Protein AF-A0A401T1M1-F1 (afdb_monomer_lite)

Foldseek 3Di:
DPPDPVVVCVLLVADPVLVVLQVVLVVQLVVLVVCVVVVVDPDQLVVSCVSVVVSLVVSLVVLVVVLVVVCVVPPNPVSVVSSVSNVLLSVLVVVLSVVVSCVVNPVPPPPDPCVSCVSVVVSVVVSVVSVVVVD

Sequence (135 aa):
MLFSLRELVQWLGFATFEMLLHLIAFLVFSVLLAVKVDNFAKLDWWYVFIPLFTADGLSTYFTVIVSIRLFQDGEKRLAVMRLFWILTVLSLKFVFEMLLCQKLEGQSSQLWYGLIMSPIFILLQLLMIRACRVN

InterPro domains:
  IPR019396 Transmembrane Fragile-X-F-associated protein [PF10269] (13-123)
  IPR019396 Transmembrane Fragile-X-F-associated protein [PTHR13568] (17-135)

Organism: Chiloscyllium punctatum (NCBI:txid137246)

Radius of gyration: 17.1 Å; chains: 1; bounding box: 40×33×50 Å

pLDDT: mean 72.98, std 10.61, range [41.44, 88.12]

Secondary structure (DSSP, 8-state):
----HHHHHHHH---HHHHHHHHHHHHHHHHHHHHHHTTSS---HHHHHHHHHHHHHHHHHHHHHHHHHHHHTT-HHHHHHHHHHHHHHHHHHHHHHHHHHHHHTTTTTT--HHHHHHHHHHHHHHHHHHHHHH-

Structure (mmCIF, N/CA/C/O backbone):
data_AF-A0A401T1M1-F1
#
_entry.id   AF-A0A401T1M1-F1
#
loop_
_atom_site.group_PDB
_atom_site.id
_atom_site.type_symbol
_atom_site.label_atom_id
_atom_site.label_alt_id
_atom_site.label_comp_id
_atom_site.label_asym_id
_atom_site.label_entity_id
_atom_site.label_seq_id
_atom_site.pdbx_PDB_ins_code
_atom_site.Cartn_x
_atom_site.Cartn_y
_atom_site.Cartn_z
_atom_site.occupancy
_atom_site.B_iso_or_equiv
_atom_site.auth_seq_id
_atom_site.auth_comp_id
_atom_site.auth_asym_id
_atom_site.auth_atom_id
_atom_site.pdbx_PDB_model_num
ATOM 1 N N . MET A 1 1 ? 11.979 -17.602 15.070 1.00 41.44 1 MET A N 1
ATOM 2 C CA . MET A 1 1 ? 10.590 -17.392 15.526 1.00 41.44 1 MET A CA 1
ATOM 3 C 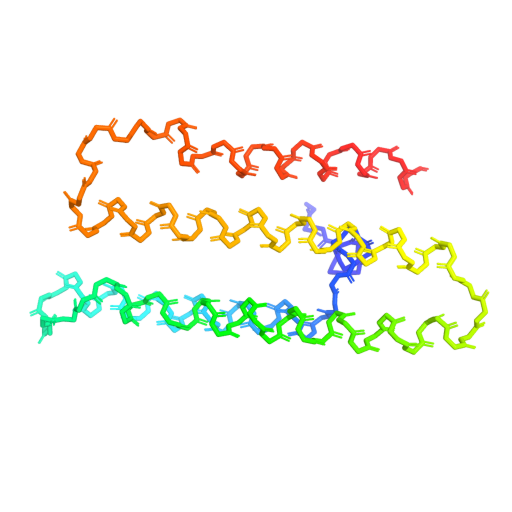C . MET A 1 1 ? 9.918 -16.490 14.510 1.00 41.44 1 MET A C 1
ATOM 5 O O . MET A 1 1 ? 10.247 -15.315 14.443 1.00 41.44 1 MET A O 1
ATOM 9 N N . LEU A 1 2 ? 9.094 -17.065 13.635 1.00 47.22 2 LEU A N 1
ATOM 10 C CA . LEU A 1 2 ? 8.237 -16.291 12.739 1.00 47.22 2 LEU A CA 1
ATOM 11 C C . LEU A 1 2 ? 7.079 -15.770 13.593 1.00 47.22 2 LEU A C 1
ATOM 13 O O . LEU A 1 2 ? 6.375 -16.582 14.189 1.00 47.22 2 LEU A O 1
ATOM 17 N N . PHE A 1 3 ? 6.949 -14.446 13.706 1.00 50.69 3 PHE A N 1
ATOM 18 C CA . PHE A 1 3 ? 5.834 -13.784 14.388 1.00 50.69 3 PHE A CA 1
ATOM 19 C C . PHE A 1 3 ? 4.512 -14.446 13.989 1.00 50.69 3 PHE A C 1
ATOM 21 O O . PHE A 1 3 ? 4.253 -14.650 12.799 1.00 50.69 3 PHE A O 1
ATOM 28 N N . SER A 1 4 ? 3.685 -14.807 14.972 1.00 65.19 4 SER A N 1
ATOM 29 C CA . SER A 1 4 ? 2.380 -15.390 14.674 1.00 65.19 4 SER A CA 1
ATOM 30 C C . SER A 1 4 ? 1.570 -14.361 13.891 1.00 65.19 4 SER A C 1
ATOM 32 O O . SER A 1 4 ? 1.487 -13.200 14.289 1.00 65.19 4 SER A O 1
ATOM 34 N N . LEU A 1 5 ? 0.945 -14.762 12.779 1.00 54.12 5 LEU A N 1
ATOM 35 C CA . LEU A 1 5 ? 0.083 -13.880 11.978 1.00 54.12 5 LEU A CA 1
ATOM 36 C C . LEU A 1 5 ? -0.968 -13.163 12.841 1.00 54.12 5 LEU A C 1
ATOM 38 O O . LEU A 1 5 ? -1.356 -12.045 12.521 1.00 54.12 5 LEU A O 1
ATOM 42 N N . ARG A 1 6 ? -1.383 -13.768 13.964 1.00 57.16 6 ARG A N 1
ATOM 43 C CA . ARG A 1 6 ? -2.267 -13.134 14.950 1.00 57.16 6 ARG A CA 1
ATOM 44 C C . ARG A 1 6 ? -1.623 -11.955 15.669 1.00 57.16 6 ARG A C 1
ATOM 46 O O . ARG A 1 6 ? -2.292 -10.946 15.839 1.00 57.16 6 ARG A O 1
ATOM 53 N N . GLU A 1 7 ? -0.357 -12.054 16.059 1.00 57.66 7 GLU A N 1
ATOM 54 C CA . GLU A 1 7 ? 0.368 -10.957 16.711 1.00 57.66 7 GLU A CA 1
ATOM 55 C C . GLU A 1 7 ? 0.569 -9.800 15.737 1.00 57.66 7 GLU A C 1
ATOM 57 O O . GLU A 1 7 ? 0.279 -8.660 16.085 1.00 57.66 7 GLU A O 1
ATOM 62 N N . LEU A 1 8 ? 0.941 -10.087 14.485 1.00 56.72 8 LEU A N 1
ATOM 63 C CA . LEU A 1 8 ? 1.076 -9.054 13.457 1.00 56.72 8 LEU A CA 1
ATOM 64 C C . LEU A 1 8 ? -0.274 -8.381 13.154 1.00 56.72 8 LEU A C 1
ATOM 66 O O . LEU A 1 8 ? -0.350 -7.160 13.106 1.00 56.72 8 LEU A O 1
ATOM 70 N N . VAL A 1 9 ? -1.359 -9.152 13.032 1.00 60.22 9 VAL A N 1
ATOM 71 C CA . VAL A 1 9 ? -2.733 -8.631 12.881 1.00 60.22 9 VAL A CA 1
ATOM 72 C C . 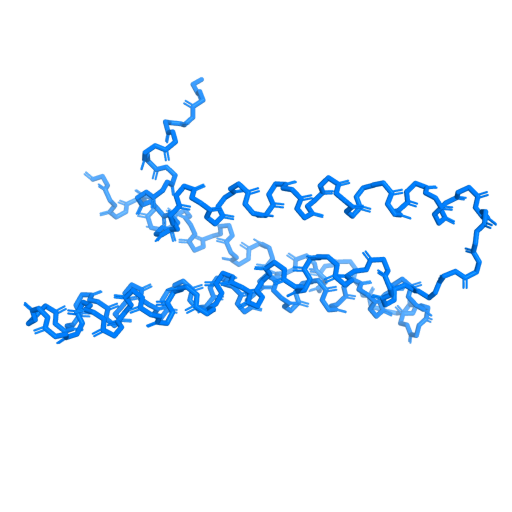VAL A 1 9 ? -3.148 -7.785 14.090 1.00 60.22 9 VAL A C 1
ATOM 74 O O . VAL A 1 9 ? -3.767 -6.731 13.941 1.00 60.22 9 VAL A O 1
ATOM 77 N N . GLN A 1 10 ? -2.763 -8.189 15.300 1.00 58.41 10 GLN A N 1
ATOM 78 C CA . GLN A 1 10 ? -3.065 -7.457 16.528 1.00 58.41 10 GLN A CA 1
ATOM 79 C C . GLN A 1 10 ? -2.247 -6.158 16.645 1.00 58.41 10 GLN A C 1
ATOM 81 O O . GLN A 1 10 ? -2.772 -5.145 17.115 1.00 58.41 10 GLN A O 1
ATOM 86 N N . TRP A 1 11 ? -1.004 -6.156 16.157 1.00 56.03 11 TRP A N 1
ATOM 87 C CA . TRP A 1 11 ? -0.072 -5.024 16.204 1.00 56.03 11 TRP A CA 1
ATOM 88 C C . TRP A 1 11 ? -0.273 -4.016 15.076 1.00 56.03 11 TRP A C 1
ATOM 90 O O . TRP A 1 11 ? -0.163 -2.811 15.301 1.00 56.03 11 TRP A O 1
ATOM 100 N N . LEU A 1 12 ? -0.580 -4.487 13.869 1.00 58.31 12 LEU A N 1
ATOM 101 C CA . LEU A 1 12 ? -0.872 -3.646 12.712 1.00 58.31 12 LEU A CA 1
ATOM 102 C C . LEU A 1 12 ? -2.331 -3.158 12.776 1.00 58.31 12 LEU A C 1
ATOM 104 O O . LEU A 1 12 ? -2.629 -2.037 12.380 1.00 58.31 12 LEU A O 1
ATOM 108 N N . GLY A 1 13 ? -3.229 -3.953 13.368 1.00 59.03 13 GLY A N 1
ATOM 109 C CA . GLY A 1 13 ? -4.668 -3.688 13.402 1.00 59.03 13 GLY A CA 1
ATOM 110 C C . GLY A 1 13 ? -5.388 -4.032 12.097 1.00 59.03 13 GLY A C 1
ATOM 111 O O . GLY A 1 13 ? -6.593 -3.816 12.023 1.00 59.03 13 GLY A O 1
ATOM 112 N N . PHE A 1 14 ? -4.662 -4.571 11.115 1.00 62.34 14 PHE A N 1
ATOM 113 C CA . PHE A 1 14 ? -5.169 -4.954 9.803 1.00 62.34 14 PHE A CA 1
ATOM 114 C C . PHE A 1 14 ? -5.820 -6.331 9.836 1.00 62.34 14 PHE A C 1
ATOM 116 O O . PHE A 1 14 ? -5.320 -7.257 10.479 1.00 62.34 14 PHE A O 1
ATOM 123 N N . ALA A 1 15 ? -6.908 -6.491 9.092 1.00 69.19 15 ALA A N 1
ATOM 124 C CA . ALA A 1 15 ? -7.506 -7.792 8.858 1.00 69.19 15 ALA A CA 1
ATOM 125 C C . ALA A 1 15 ? -6.565 -8.680 8.027 1.00 69.19 15 ALA A C 1
ATOM 127 O O . ALA A 1 15 ? -5.815 -8.215 7.168 1.00 69.19 15 ALA A O 1
ATOM 128 N N . THR A 1 16 ? -6.661 -9.999 8.216 1.00 73.06 16 THR A N 1
ATOM 129 C CA . THR A 1 16 ? -5.935 -10.990 7.398 1.00 73.06 16 THR A CA 1
ATOM 130 C C . THR A 1 16 ? -6.200 -10.803 5.898 1.00 73.06 16 THR A C 1
ATOM 132 O O . THR A 1 16 ? -5.326 -11.058 5.074 1.00 73.06 16 THR A O 1
ATOM 135 N N . PHE A 1 17 ? -7.388 -10.304 5.552 1.00 74.19 17 PHE A N 1
ATOM 136 C CA . PHE A 1 17 ? -7.763 -9.955 4.187 1.00 74.19 17 PHE A CA 1
ATOM 137 C C . PHE A 1 17 ? -6.920 -8.811 3.605 1.00 74.19 17 PHE A C 1
ATOM 139 O O . PHE A 1 17 ? -6.449 -8.926 2.480 1.00 74.19 17 PHE A O 1
ATOM 146 N N . GLU A 1 18 ? -6.669 -7.743 4.365 1.00 77.44 18 GLU A N 1
ATOM 147 C CA . GLU A 1 18 ? -5.870 -6.600 3.898 1.00 77.44 18 GLU A CA 1
ATOM 148 C C . GLU A 1 18 ? -4.414 -7.015 3.643 1.00 77.44 18 GLU A C 1
ATOM 150 O O . GLU A 1 18 ? -3.817 -6.631 2.640 1.00 77.44 18 GLU A O 1
ATOM 155 N N . MET A 1 19 ? -3.865 -7.895 4.489 1.00 79.06 19 MET A N 1
ATOM 156 C CA . MET A 1 19 ? -2.534 -8.483 4.284 1.00 79.06 19 MET A CA 1
ATOM 157 C C . MET A 1 19 ? -2.453 -9.296 2.986 1.00 79.06 19 MET A C 1
ATOM 159 O O . MET A 1 19 ? -1.488 -9.167 2.233 1.00 79.06 19 MET A O 1
ATOM 163 N N . LEU A 1 20 ? -3.470 -10.118 2.706 1.00 82.75 20 LEU A N 1
ATOM 164 C CA . LEU A 1 20 ? -3.557 -10.881 1.459 1.00 82.75 20 LEU A CA 1
ATOM 165 C C . LEU A 1 20 ? -3.666 -9.947 0.246 1.00 82.75 20 LEU A C 1
ATOM 167 O O . LEU A 1 20 ? -3.031 -10.180 -0.779 1.00 82.75 20 LEU A O 1
ATOM 171 N N . LEU A 1 21 ? -4.431 -8.867 0.379 1.00 84.81 21 LEU A N 1
ATOM 172 C CA . LEU A 1 21 ? -4.631 -7.886 -0.677 1.00 84.81 21 LEU A CA 1
ATOM 173 C C . LEU A 1 21 ? -3.332 -7.151 -1.027 1.00 84.81 21 LEU A C 1
ATOM 175 O O . LEU A 1 21 ? -2.983 -7.042 -2.203 1.00 84.81 21 LEU A O 1
ATOM 179 N N . HIS A 1 22 ? -2.567 -6.735 -0.015 1.00 84.31 22 HIS A N 1
ATOM 180 C CA . HIS A 1 22 ? -1.238 -6.157 -0.208 1.00 84.31 22 HIS A CA 1
ATOM 181 C C . HIS A 1 22 ? -0.239 -7.162 -0.791 1.00 84.31 22 HIS A C 1
ATOM 183 O O . HIS A 1 22 ? 0.568 -6.781 -1.637 1.00 84.31 22 HIS A O 1
ATOM 189 N N . LEU A 1 23 ? -0.307 -8.440 -0.401 1.00 85.19 23 LEU A N 1
ATOM 190 C CA . LEU A 1 23 ? 0.543 -9.486 -0.974 1.00 85.19 23 LEU A CA 1
ATOM 191 C C . LEU A 1 23 ? 0.267 -9.681 -2.472 1.00 85.19 23 LEU A C 1
ATOM 193 O O . LEU A 1 23 ? 1.203 -9.722 -3.269 1.00 85.19 23 LEU A O 1
ATOM 197 N N . ILE A 1 24 ? -1.010 -9.760 -2.861 1.00 86.50 24 ILE A N 1
ATOM 198 C CA . ILE A 1 24 ? -1.415 -9.873 -4.269 1.00 86.50 24 ILE A CA 1
ATOM 199 C C . ILE A 1 24 ? -0.962 -8.634 -5.045 1.00 86.50 24 ILE A C 1
ATOM 201 O O . ILE A 1 24 ? -0.378 -8.764 -6.119 1.00 86.50 24 ILE A O 1
ATOM 205 N N . ALA A 1 25 ? -1.172 -7.439 -4.493 1.00 87.38 25 ALA A N 1
ATOM 206 C CA . ALA A 1 25 ? -0.747 -6.195 -5.125 1.00 87.38 25 ALA A CA 1
ATOM 207 C C . ALA A 1 25 ? 0.772 -6.121 -5.315 1.00 87.38 25 ALA A C 1
ATOM 209 O O . ALA A 1 25 ? 1.232 -5.697 -6.372 1.00 87.38 25 ALA A O 1
ATOM 210 N N . PHE A 1 26 ? 1.549 -6.589 -4.333 1.00 85.69 26 PHE A N 1
ATOM 211 C CA . PHE A 1 26 ? 3.005 -6.663 -4.430 1.00 85.69 26 PHE A CA 1
ATOM 212 C C . PHE A 1 26 ? 3.463 -7.671 -5.491 1.00 85.69 26 PHE A C 1
ATOM 214 O O . PHE A 1 26 ? 4.404 -7.398 -6.234 1.00 85.69 26 PHE A O 1
ATOM 221 N N . LEU A 1 27 ? 2.776 -8.811 -5.616 1.00 86.56 27 LEU A N 1
ATOM 222 C CA . LEU A 1 27 ? 3.055 -9.802 -6.658 1.00 86.56 27 LEU A CA 1
ATOM 223 C C . LEU A 1 27 ? 2.792 -9.210 -8.049 1.00 86.56 27 LEU A C 1
ATOM 225 O O . LEU A 1 27 ? 3.665 -9.264 -8.915 1.00 86.56 27 LEU A O 1
ATOM 229 N N . VAL A 1 28 ? 1.631 -8.578 -8.246 1.00 88.12 28 VAL A N 1
ATOM 230 C CA . VAL A 1 28 ? 1.284 -7.907 -9.508 1.00 88.12 28 VAL A CA 1
ATOM 231 C C . VAL A 1 28 ? 2.287 -6.792 -9.820 1.00 88.12 28 VAL A C 1
ATOM 233 O O . VAL A 1 28 ? 2.798 -6.733 -10.936 1.00 88.12 28 VAL A O 1
ATOM 236 N N . PHE A 1 29 ? 2.643 -5.965 -8.833 1.00 86.94 29 PHE A N 1
ATOM 237 C CA . PHE A 1 29 ? 3.679 -4.941 -8.973 1.00 86.94 29 PHE A CA 1
ATOM 238 C C . PHE A 1 29 ? 5.025 -5.535 -9.401 1.00 86.94 29 PHE A C 1
ATOM 240 O O . PHE A 1 29 ? 5.640 -5.028 -10.332 1.00 86.94 29 PHE A O 1
ATOM 247 N N . SER A 1 30 ? 5.466 -6.632 -8.777 1.00 85.69 30 SER A N 1
ATOM 248 C CA . SER A 1 30 ? 6.723 -7.302 -9.127 1.00 85.69 30 SER A CA 1
ATOM 249 C C . SER A 1 30 ? 6.728 -7.802 -10.573 1.00 85.69 30 SER A C 1
ATOM 251 O O . SER A 1 30 ? 7.756 -7.710 -11.243 1.00 85.69 30 SER A O 1
ATOM 253 N N . VAL A 1 31 ? 5.597 -8.316 -11.066 1.00 87.12 31 VAL A N 1
ATOM 254 C CA . VAL A 1 31 ? 5.455 -8.749 -12.464 1.00 87.12 31 VAL A CA 1
ATOM 255 C C . VAL A 1 31 ? 5.504 -7.547 -13.410 1.00 87.12 31 VAL A C 1
ATOM 257 O O . VAL A 1 31 ? 6.261 -7.570 -14.378 1.00 87.12 31 VAL A O 1
ATOM 260 N N . LEU A 1 32 ? 4.760 -6.471 -13.123 1.00 83.50 32 LEU A N 1
ATOM 261 C CA . LEU A 1 32 ? 4.782 -5.249 -13.941 1.00 83.50 32 LEU A CA 1
ATOM 262 C C . LEU A 1 32 ? 6.170 -4.591 -13.948 1.00 83.50 32 LEU A C 1
ATOM 264 O O . LEU A 1 32 ? 6.609 -4.092 -14.985 1.00 83.50 32 LEU A O 1
ATOM 268 N N . LEU A 1 33 ? 6.872 -4.618 -12.814 1.00 82.31 33 LEU A N 1
ATOM 269 C CA . LEU A 1 33 ? 8.233 -4.111 -12.688 1.00 82.31 33 LEU A CA 1
ATOM 270 C C . LEU A 1 33 ? 9.202 -4.915 -13.562 1.00 82.31 33 LEU A C 1
ATOM 272 O O . LEU A 1 33 ? 9.986 -4.313 -14.290 1.00 82.31 33 LEU A O 1
ATOM 276 N N . ALA A 1 34 ? 9.120 -6.249 -13.545 1.00 83.88 34 ALA A N 1
ATOM 277 C CA . ALA A 1 34 ? 9.944 -7.102 -14.403 1.00 83.88 34 ALA A CA 1
ATOM 278 C C . ALA A 1 34 ? 9.706 -6.804 -15.895 1.00 83.88 34 ALA A C 1
ATOM 280 O O . ALA A 1 34 ? 10.655 -6.560 -16.636 1.00 83.88 34 ALA A O 1
ATOM 281 N N . VAL A 1 35 ? 8.438 -6.686 -16.309 1.00 82.69 35 VAL A N 1
ATOM 282 C CA . VAL A 1 35 ? 8.067 -6.327 -17.693 1.00 82.69 35 VAL A CA 1
ATOM 283 C C . VAL A 1 35 ? 8.617 -4.952 -18.096 1.00 82.69 35 VAL A C 1
ATOM 285 O O . VAL A 1 35 ? 9.046 -4.760 -19.236 1.00 82.69 35 VAL A O 1
ATOM 288 N N . LYS A 1 36 ? 8.621 -3.985 -17.169 1.00 78.50 36 LYS A N 1
ATOM 289 C CA . LYS A 1 36 ? 9.186 -2.650 -17.399 1.00 78.50 36 LYS A CA 1
ATOM 290 C C . LYS A 1 36 ? 10.712 -2.685 -17.537 1.00 78.50 36 LYS A C 1
ATOM 292 O O . LYS A 1 36 ? 11.243 -1.976 -18.391 1.00 78.50 36 LYS A O 1
ATOM 297 N N . VAL A 1 37 ? 11.404 -3.485 -16.722 1.00 78.44 37 VAL A N 1
ATOM 298 C CA . VAL A 1 37 ? 12.874 -3.627 -16.744 1.00 78.44 37 VAL A CA 1
ATOM 299 C C . VAL A 1 37 ? 13.354 -4.273 -18.041 1.00 78.44 37 VAL A C 1
ATOM 301 O O . VAL A 1 37 ? 14.321 -3.790 -18.629 1.00 78.44 37 VAL A O 1
ATOM 304 N N . ASP A 1 38 ? 12.632 -5.271 -18.549 1.00 80.44 38 ASP A N 1
ATOM 305 C CA . ASP A 1 38 ? 12.940 -5.907 -19.835 1.00 80.44 38 ASP A CA 1
ATOM 306 C C . ASP A 1 38 ? 12.585 -5.025 -21.055 1.00 80.44 38 ASP A C 1
ATOM 308 O O . ASP A 1 38 ? 12.709 -5.460 -22.199 1.00 80.44 38 ASP A O 1
ATOM 312 N N . ASN A 1 39 ? 12.158 -3.768 -20.844 1.00 69.19 39 ASN A N 1
ATOM 313 C CA . ASN A 1 39 ? 11.797 -2.791 -21.884 1.00 69.19 39 ASN A CA 1
ATOM 314 C C . ASN A 1 39 ? 10.733 -3.275 -22.891 1.00 69.19 39 ASN A C 1
ATOM 316 O O . ASN A 1 39 ? 10.553 -2.656 -23.942 1.00 69.19 39 ASN A O 1
ATOM 320 N N . PHE A 1 40 ? 9.970 -4.325 -22.563 1.00 62.12 40 PHE A N 1
ATOM 321 C CA . PHE A 1 40 ? 8.919 -4.856 -23.438 1.00 62.12 40 PHE A CA 1
ATOM 322 C C . PHE A 1 40 ? 7.804 -3.837 -23.710 1.00 62.12 40 PHE A C 1
ATOM 324 O O . PHE A 1 40 ? 7.164 -3.893 -24.758 1.00 62.12 40 PHE A O 1
ATOM 331 N N . ALA A 1 41 ? 7.578 -2.886 -22.796 1.00 62.06 41 ALA A N 1
ATOM 332 C CA . ALA A 1 41 ? 6.587 -1.831 -22.965 1.00 62.06 41 ALA A CA 1
ATOM 333 C C . ALA A 1 41 ? 7.081 -0.475 -22.427 1.00 62.06 41 ALA A C 1
ATOM 335 O O . 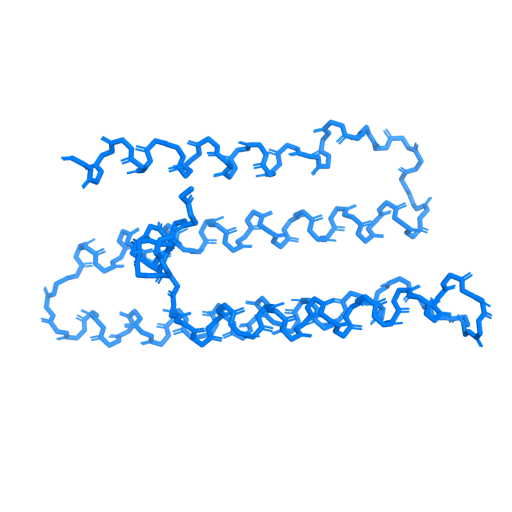ALA A 1 41 ? 7.606 -0.370 -21.314 1.00 62.06 41 ALA A O 1
ATOM 336 N N . LYS A 1 42 ? 6.839 0.603 -23.190 1.00 65.75 42 LYS A N 1
ATOM 337 C CA . LYS A 1 42 ? 6.965 2.000 -22.728 1.00 65.75 42 LYS A CA 1
ATOM 338 C C . LYS A 1 42 ? 5.818 2.346 -21.766 1.00 65.75 42 LYS A C 1
ATOM 340 O O . LYS A 1 42 ? 5.002 3.210 -22.050 1.00 65.75 42 LYS A O 1
ATOM 345 N N . LEU A 1 43 ? 5.721 1.627 -20.652 1.00 66.81 43 LEU A N 1
ATOM 346 C CA . LEU A 1 43 ? 4.765 1.934 -19.590 1.00 66.81 43 LEU A CA 1
ATOM 347 C C . LEU A 1 43 ? 5.313 3.074 -18.740 1.00 66.81 43 LEU A C 1
ATOM 349 O O . LEU A 1 43 ? 6.471 3.007 -18.320 1.00 66.81 43 LEU A O 1
ATOM 353 N N . ASP A 1 44 ? 4.512 4.099 -18.470 1.00 79.06 44 ASP A N 1
ATOM 354 C CA . ASP A 1 44 ? 4.885 5.095 -17.467 1.00 79.06 44 ASP A CA 1
ATOM 355 C C . ASP A 1 44 ? 4.977 4.439 -16.090 1.00 79.06 44 ASP A C 1
ATOM 357 O O . ASP A 1 44 ? 4.242 3.496 -15.778 1.00 79.06 44 ASP A O 1
ATOM 361 N N . TRP A 1 45 ? 5.878 4.949 -15.249 1.00 74.00 45 TRP A N 1
ATOM 362 C CA . TRP A 1 45 ? 6.055 4.449 -13.885 1.00 74.00 45 TRP A CA 1
ATOM 363 C C . TRP A 1 45 ? 4.746 4.502 -13.095 1.00 74.00 45 TRP A C 1
ATOM 365 O O . TRP A 1 45 ? 4.456 3.575 -12.348 1.00 74.00 45 TRP A O 1
ATOM 375 N N . TRP A 1 46 ? 3.888 5.485 -13.370 1.00 76.62 46 TRP A N 1
ATOM 376 C CA . TRP A 1 46 ? 2.530 5.559 -12.837 1.00 76.62 46 TRP A CA 1
ATOM 377 C C . TRP A 1 46 ? 1.728 4.268 -13.009 1.00 76.62 46 TRP A C 1
ATOM 379 O O . TRP A 1 46 ? 1.141 3.802 -12.037 1.00 76.62 46 TRP A O 1
ATOM 389 N N . TYR A 1 47 ? 1.756 3.636 -14.189 1.00 78.69 47 TYR A N 1
ATOM 390 C CA . TYR A 1 47 ? 1.000 2.402 -14.437 1.00 78.69 47 TYR A CA 1
ATOM 391 C C . TYR A 1 47 ? 1.537 1.206 -13.656 1.00 78.69 47 TYR A C 1
ATOM 393 O O . TYR A 1 47 ? 0.761 0.349 -13.237 1.00 78.69 47 TYR A O 1
ATOM 401 N N . VAL A 1 48 ? 2.852 1.160 -13.427 1.00 82.00 48 VAL A N 1
ATOM 402 C CA . VAL A 1 48 ? 3.489 0.096 -12.640 1.00 82.00 48 VAL A CA 1
ATOM 403 C C . VAL A 1 48 ? 3.016 0.151 -11.187 1.00 82.00 48 VAL A C 1
ATOM 405 O O . VAL A 1 48 ? 2.799 -0.896 -10.587 1.00 82.00 48 VAL A O 1
ATOM 408 N N . PHE A 1 49 ? 2.781 1.349 -10.642 1.00 82.81 49 PHE A N 1
ATOM 409 C CA . PHE A 1 49 ? 2.364 1.545 -9.250 1.00 82.81 49 PHE A CA 1
ATOM 410 C C . PHE A 1 49 ? 0.839 1.531 -9.015 1.00 82.81 49 PHE A C 1
ATOM 412 O O . PHE A 1 49 ? 0.414 1.424 -7.863 1.00 82.81 49 PHE A O 1
ATOM 419 N N . ILE A 1 50 ? -0.005 1.541 -10.059 1.00 85.19 50 ILE A N 1
ATOM 420 C CA . ILE A 1 50 ? -1.479 1.434 -9.927 1.00 85.19 50 ILE A CA 1
ATOM 421 C C . ILE A 1 50 ? -1.937 0.274 -9.020 1.00 85.19 50 ILE A C 1
ATOM 423 O O . ILE A 1 50 ? -2.823 0.502 -8.190 1.00 85.19 50 ILE A O 1
ATOM 427 N N . PRO A 1 51 ? -1.387 -0.956 -9.121 1.00 85.62 51 PRO A N 1
ATOM 428 C CA . PRO A 1 51 ? -1.821 -2.072 -8.281 1.00 85.62 51 PRO A CA 1
ATOM 429 C C . PRO A 1 51 ? -1.607 -1.806 -6.785 1.00 85.62 51 PRO A C 1
ATOM 431 O O . PRO A 1 51 ? -2.466 -2.146 -5.971 1.00 85.62 51 PRO A O 1
ATOM 434 N N . LEU A 1 52 ? -0.496 -1.153 -6.425 1.00 83.50 52 LEU A N 1
ATOM 435 C CA . LEU A 1 52 ? -0.175 -0.782 -5.044 1.00 83.50 52 LEU A CA 1
ATOM 436 C C . LEU A 1 52 ? -1.125 0.302 -4.523 1.00 83.50 52 LEU A C 1
ATOM 438 O O . LEU A 1 52 ? -1.687 0.141 -3.440 1.00 83.50 52 LEU A O 1
ATOM 442 N N . PHE A 1 53 ? -1.388 1.339 -5.326 1.00 84.06 53 PHE A N 1
ATOM 443 C CA . PHE A 1 53 ? -2.336 2.400 -4.966 1.00 84.06 53 PHE A CA 1
ATOM 444 C C . PHE A 1 53 ? -3.769 1.889 -4.820 1.00 84.06 53 PHE A C 1
ATOM 446 O O . PHE A 1 53 ? -4.486 2.277 -3.899 1.00 84.06 53 PHE A O 1
ATOM 453 N N . THR A 1 54 ? -4.184 0.982 -5.705 1.00 86.94 54 THR A N 1
ATOM 454 C CA . THR A 1 54 ? -5.513 0.360 -5.637 1.00 86.94 54 THR A CA 1
ATOM 455 C C . THR A 1 54 ? -5.656 -0.455 -4.353 1.00 86.94 54 THR A C 1
ATOM 457 O O . THR A 1 54 ? -6.694 -0.396 -3.695 1.00 86.94 54 THR A O 1
ATOM 460 N N . ALA A 1 55 ? -4.601 -1.174 -3.960 1.00 86.06 55 ALA A N 1
ATOM 461 C CA . ALA A 1 55 ? -4.586 -1.922 -2.713 1.00 86.06 55 ALA A CA 1
ATOM 462 C C . ALA A 1 55 ? -4.653 -1.024 -1.477 1.00 86.06 55 ALA A C 1
ATOM 464 O O . ALA A 1 55 ? -5.413 -1.309 -0.556 1.00 86.06 55 ALA A O 1
ATOM 465 N N . ASP A 1 56 ? -3.900 0.074 -1.470 1.00 84.25 56 ASP A N 1
ATOM 466 C CA . ASP A 1 56 ? -3.914 1.050 -0.380 1.00 84.25 56 ASP A CA 1
ATOM 467 C C . ASP A 1 56 ? -5.288 1.727 -0.217 1.00 84.25 56 ASP A C 1
ATOM 469 O O . ASP A 1 56 ? -5.831 1.809 0.891 1.00 84.25 56 ASP A O 1
ATOM 473 N N . GLY A 1 57 ? -5.914 2.109 -1.336 1.00 84.06 57 GLY A N 1
ATOM 474 C CA . GLY A 1 57 ? -7.265 2.670 -1.349 1.00 84.06 57 GLY A CA 1
ATOM 475 C C . GLY A 1 57 ? -8.323 1.684 -0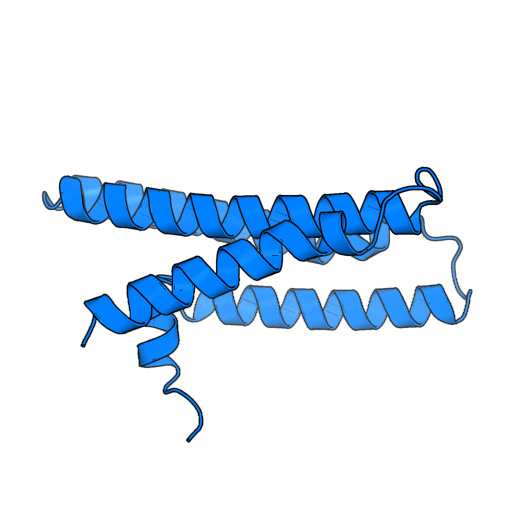.849 1.00 84.06 57 GLY A C 1
ATOM 476 O O . GLY A 1 57 ? -9.197 2.056 -0.062 1.00 84.06 57 GLY A O 1
ATOM 477 N N . LEU A 1 58 ? -8.228 0.412 -1.248 1.00 86.62 58 LEU A N 1
ATOM 478 C CA . LEU A 1 58 ? -9.175 -0.619 -0.825 1.00 86.62 58 LEU A CA 1
ATOM 479 C C . LEU A 1 58 ? -9.019 -0.979 0.664 1.00 86.62 58 LEU A C 1
ATOM 481 O O . LEU A 1 58 ? -10.027 -1.131 1.358 1.00 86.62 58 LEU A O 1
ATOM 485 N N . SER A 1 59 ? -7.785 -1.025 1.178 1.00 83.19 59 SER A N 1
ATOM 486 C CA . SER A 1 59 ? -7.510 -1.175 2.617 1.00 83.19 59 SER A CA 1
ATOM 487 C C . SER A 1 59 ? -8.035 0.022 3.422 1.00 83.19 59 SER A C 1
ATOM 489 O O . SER A 1 59 ? -8.697 -0.146 4.448 1.00 83.19 59 SER A O 1
ATOM 491 N N . THR A 1 60 ? -7.855 1.248 2.918 1.00 84.12 60 THR A N 1
ATOM 492 C CA . THR A 1 60 ? -8.415 2.457 3.549 1.00 84.12 60 THR A CA 1
ATOM 493 C C . THR A 1 60 ? -9.943 2.395 3.616 1.00 84.12 60 THR A C 1
ATOM 495 O O . THR A 1 60 ? -10.534 2.649 4.668 1.00 84.12 60 THR A O 1
ATOM 498 N N . TYR A 1 61 ? -10.596 1.999 2.520 1.00 85.25 61 TYR A N 1
ATOM 499 C CA . TYR A 1 61 ? -12.049 1.833 2.463 1.00 85.25 61 TYR A CA 1
ATOM 500 C C . TYR A 1 61 ? -12.557 0.809 3.490 1.00 85.25 61 TYR A C 1
ATOM 502 O O . TYR A 1 61 ? -13.513 1.078 4.224 1.00 85.25 61 TYR A O 1
ATOM 510 N N . PHE A 1 62 ? -11.885 -0.340 3.598 1.00 81.62 62 PHE A N 1
ATOM 511 C CA . PHE A 1 62 ? -12.239 -1.375 4.567 1.00 81.62 62 PHE A CA 1
ATOM 512 C C . PHE A 1 62 ? -12.072 -0.891 6.015 1.00 81.62 62 PHE A C 1
ATOM 514 O O . PHE A 1 62 ? -12.981 -1.052 6.836 1.00 81.62 62 PHE A O 1
ATOM 521 N N . THR A 1 63 ? -10.957 -0.216 6.310 1.00 77.62 63 THR A N 1
ATOM 522 C CA . THR A 1 63 ? -10.686 0.375 7.628 1.00 77.62 63 THR A CA 1
ATOM 523 C C . THR A 1 63 ? -11.768 1.382 8.035 1.00 77.62 63 THR A C 1
ATOM 525 O O . THR A 1 63 ? -12.223 1.374 9.186 1.00 77.62 63 THR A O 1
ATOM 528 N N . VAL A 1 64 ? -12.241 2.218 7.103 1.00 82.12 64 VAL A N 1
ATOM 529 C CA . VAL A 1 64 ? -13.341 3.167 7.354 1.00 82.12 64 VAL A CA 1
ATOM 530 C C . VAL A 1 64 ? -14.638 2.430 7.709 1.00 82.12 64 VAL A C 1
ATOM 532 O O . VAL A 1 64 ? -15.275 2.773 8.706 1.00 82.12 64 VAL A O 1
ATOM 535 N N . ILE A 1 65 ? -15.009 1.381 6.966 1.00 83.50 65 ILE A N 1
ATOM 536 C CA . ILE A 1 65 ? -16.233 0.602 7.237 1.00 83.50 65 ILE A CA 1
ATOM 537 C C . ILE A 1 65 ? -16.195 -0.059 8.616 1.00 83.50 65 ILE A C 1
ATOM 539 O O . ILE A 1 65 ? -17.155 0.051 9.385 1.00 83.50 65 ILE A O 1
ATOM 543 N N . VAL A 1 66 ? -15.095 -0.748 8.937 1.00 76.00 66 VAL A N 1
ATOM 544 C CA . VAL A 1 66 ? -14.927 -1.427 10.234 1.00 76.00 66 VAL A CA 1
ATOM 545 C C . VAL A 1 66 ? -15.049 -0.425 11.376 1.00 76.00 66 VAL A C 1
ATOM 547 O O . VAL A 1 66 ? -15.651 -0.711 12.410 1.00 76.00 66 VAL A O 1
ATOM 550 N N . SER A 1 67 ? -14.542 0.782 11.162 1.00 71.75 67 SER A N 1
ATOM 551 C CA . SER A 1 67 ? -14.589 1.830 12.166 1.00 71.75 67 SER A CA 1
ATOM 552 C C . SER A 1 67 ? -15.973 2.422 12.380 1.00 71.75 67 SER A C 1
ATOM 554 O O . SER A 1 67 ? -16.337 2.701 13.521 1.00 71.75 67 SER A O 1
ATOM 556 N N . ILE A 1 68 ? -16.765 2.574 11.315 1.00 79.69 68 ILE A N 1
ATOM 557 C CA . ILE A 1 68 ? -18.167 2.994 11.429 1.00 79.69 68 ILE A CA 1
ATOM 558 C C . ILE A 1 68 ? -18.957 1.965 12.247 1.00 79.69 68 ILE A C 1
ATOM 560 O O . ILE A 1 68 ? -19.712 2.356 13.136 1.00 79.69 68 ILE A O 1
ATOM 564 N N . ARG A 1 69 ? -18.746 0.661 12.010 1.00 77.69 69 ARG A N 1
ATOM 565 C CA . ARG A 1 69 ? -19.388 -0.403 12.805 1.00 77.69 69 ARG A CA 1
ATOM 566 C C . ARG A 1 69 ? -18.983 -0.341 14.275 1.00 77.69 69 ARG A C 1
ATOM 568 O O . ARG A 1 69 ? -19.843 -0.315 15.146 1.00 77.69 69 ARG A O 1
ATOM 575 N N . LEU A 1 70 ? -17.688 -0.217 14.553 1.00 69.81 70 LEU A N 1
ATOM 576 C CA . LEU A 1 70 ? -17.185 -0.171 15.927 1.00 69.81 70 LEU A CA 1
ATOM 577 C C . LEU A 1 70 ? -17.646 1.089 16.688 1.00 69.81 70 LEU A C 1
ATOM 579 O O . LEU A 1 70 ? -17.771 1.073 17.911 1.00 69.81 70 LEU A O 1
ATOM 583 N N . PHE A 1 71 ? -17.945 2.179 15.974 1.00 71.00 71 PHE A N 1
ATOM 584 C CA . PHE A 1 71 ? -18.542 3.379 16.562 1.00 71.00 71 PHE A CA 1
ATOM 585 C C . PHE A 1 71 ? -19.999 3.166 17.009 1.00 71.00 71 PHE A C 1
ATOM 587 O O . PHE A 1 71 ? -20.440 3.810 17.966 1.00 71.00 71 PHE A O 1
ATOM 594 N N . GLN A 1 72 ? -20.736 2.273 16.338 1.00 74.38 72 GLN A N 1
ATOM 595 C CA . GLN A 1 72 ? -22.113 1.908 16.692 1.00 74.38 72 GLN A CA 1
ATOM 596 C C . GLN A 1 72 ? -22.173 0.993 17.927 1.00 74.38 72 GLN A C 1
ATOM 598 O O . GLN A 1 72 ? -23.104 1.127 18.715 1.00 74.38 72 GLN A O 1
ATOM 603 N N . ASP A 1 73 ? -21.149 0.164 18.159 1.00 73.56 73 ASP A N 1
ATOM 604 C CA . ASP A 1 73 ? -21.073 -0.779 19.291 1.00 73.56 73 ASP A CA 1
ATOM 605 C C . ASP 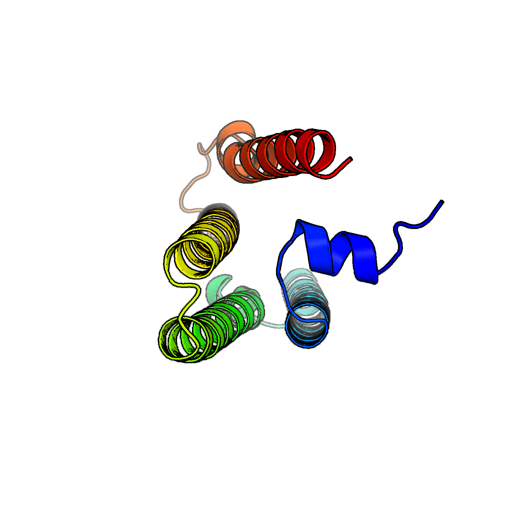A 1 73 ? -20.701 -0.135 20.652 1.00 73.56 73 ASP A C 1
ATOM 607 O O . ASP A 1 73 ? -20.635 -0.817 21.671 1.00 73.56 73 ASP A O 1
ATOM 611 N N . GLY A 1 74 ? -20.478 1.185 20.714 1.00 62.38 74 GLY A N 1
ATOM 612 C CA . GLY A 1 74 ? -20.343 1.934 21.978 1.00 62.38 74 GLY A CA 1
ATOM 613 C C . GLY A 1 74 ? -18.914 2.146 22.507 1.00 62.38 74 GLY A C 1
ATOM 614 O O . GLY A 1 74 ? -18.696 3.044 23.319 1.00 62.38 74 GLY A O 1
ATOM 615 N N . GLU A 1 75 ? -17.907 1.452 21.975 1.00 63.59 75 GLU A N 1
ATOM 616 C CA . GLU A 1 75 ? -16.479 1.566 22.351 1.00 63.59 75 GLU A CA 1
ATOM 617 C C . GLU A 1 75 ? -15.734 2.670 21.556 1.00 63.59 75 GLU A C 1
ATOM 619 O O . GLU A 1 75 ? -14.662 2.480 20.970 1.00 63.59 75 GLU A O 1
ATOM 624 N N . LYS A 1 76 ? -16.310 3.879 21.518 1.00 63.50 76 LYS A N 1
ATOM 625 C CA . LYS A 1 76 ? -15.920 4.959 20.584 1.00 63.50 76 LYS A CA 1
ATOM 626 C C . LYS A 1 76 ? -14.451 5.391 20.679 1.00 63.50 76 LYS A C 1
ATOM 628 O O . LYS A 1 76 ? -13.825 5.679 19.662 1.00 63.50 76 LYS A O 1
ATOM 633 N N . ARG A 1 77 ? -13.877 5.459 21.885 1.00 66.38 77 ARG A N 1
ATOM 634 C CA . ARG A 1 77 ? -12.525 6.016 22.094 1.00 66.38 77 ARG A CA 1
ATOM 635 C C . ARG A 1 77 ? -11.422 5.072 21.613 1.00 66.38 77 ARG A C 1
ATOM 637 O O . ARG A 1 77 ? -10.471 5.522 20.978 1.00 66.38 77 ARG A O 1
ATOM 644 N N . LEU A 1 78 ? -11.560 3.777 21.895 1.00 65.75 78 LEU A N 1
ATOM 645 C CA . LEU A 1 78 ? -10.594 2.762 21.474 1.00 65.75 78 LEU A CA 1
ATOM 646 C C . LEU A 1 78 ? -10.640 2.570 19.950 1.00 65.75 78 LEU A C 1
ATOM 648 O O . LEU A 1 78 ? -9.598 2.495 19.298 1.00 65.75 78 LEU A O 1
ATOM 652 N N . ALA A 1 79 ? -11.853 2.583 19.388 1.00 65.06 79 ALA A N 1
ATOM 653 C CA . ALA A 1 79 ? -12.110 2.494 17.956 1.00 65.06 79 ALA A CA 1
ATOM 654 C C . ALA A 1 79 ? -11.434 3.618 17.165 1.00 65.06 79 ALA A C 1
ATOM 656 O O . ALA A 1 79 ? -10.672 3.357 16.236 1.00 65.06 79 ALA A O 1
ATOM 657 N N . VAL A 1 80 ? -11.662 4.869 17.577 1.00 70.12 80 VAL A N 1
ATOM 658 C CA . VAL A 1 80 ? -11.095 6.050 16.913 1.00 70.12 80 VAL A CA 1
ATOM 659 C C . VAL A 1 80 ? -9.573 6.063 17.026 1.00 70.12 80 VAL A C 1
ATOM 661 O O . VAL A 1 80 ? -8.895 6.354 16.046 1.00 70.12 80 VAL A O 1
ATOM 664 N N . MET A 1 81 ? -9.018 5.693 18.185 1.00 69.50 81 MET A N 1
ATOM 665 C CA . MET A 1 81 ? -7.565 5.630 18.363 1.00 69.50 81 MET A CA 1
ATOM 666 C C . MET A 1 81 ? -6.926 4.560 17.463 1.00 69.50 81 MET A C 1
ATOM 668 O O . MET A 1 81 ? -5.856 4.787 16.897 1.00 69.50 81 MET A O 1
ATOM 672 N N . ARG A 1 82 ? -7.596 3.413 17.284 1.00 70.19 82 ARG A N 1
ATOM 673 C CA . ARG A 1 82 ? -7.150 2.349 16.374 1.00 70.19 82 ARG A CA 1
ATOM 674 C C . ARG A 1 82 ? -7.240 2.771 14.908 1.00 70.19 82 ARG A C 1
ATOM 676 O O . ARG A 1 82 ? -6.295 2.535 14.165 1.00 70.19 82 ARG A O 1
ATOM 683 N N . LEU A 1 83 ? -8.340 3.408 14.511 1.00 71.19 83 LEU A N 1
ATOM 684 C CA . LEU A 1 83 ? -8.548 3.920 13.155 1.00 71.19 83 LEU A CA 1
ATOM 685 C C . LEU A 1 83 ? -7.497 4.971 12.811 1.00 71.19 83 LEU A C 1
ATOM 687 O O . LEU A 1 83 ? -6.822 4.856 11.795 1.00 71.19 83 LEU A O 1
ATOM 691 N N . PHE A 1 84 ? -7.305 5.952 13.695 1.00 75.38 84 PHE A N 1
ATOM 692 C CA . PHE A 1 84 ? -6.310 7.001 13.512 1.00 75.38 84 PHE A CA 1
ATOM 693 C C . PHE A 1 84 ? -4.901 6.419 13.354 1.00 75.38 84 PHE A C 1
ATOM 695 O O . PHE A 1 84 ? -4.139 6.865 12.499 1.00 75.38 84 PHE A O 1
ATOM 702 N N . TRP A 1 85 ? -4.572 5.374 14.121 1.00 75.00 85 TRP A N 1
ATOM 703 C CA . TRP A 1 85 ? -3.312 4.654 13.962 1.00 75.00 85 TRP A CA 1
ATOM 704 C C . TRP A 1 85 ? -3.174 4.006 12.581 1.00 75.00 85 TRP A C 1
ATOM 706 O O . TRP A 1 85 ? -2.181 4.245 11.899 1.00 75.00 85 TRP A O 1
ATOM 716 N N . ILE A 1 86 ? -4.163 3.213 12.154 1.00 74.06 86 ILE A N 1
ATOM 717 C CA . ILE A 1 86 ? -4.125 2.512 10.858 1.00 74.06 86 ILE A CA 1
ATOM 718 C C . ILE A 1 86 ? -4.060 3.521 9.706 1.00 74.06 86 ILE A C 1
ATOM 720 O O . ILE A 1 86 ? -3.257 3.357 8.793 1.00 74.06 86 ILE A O 1
ATOM 724 N N . LEU A 1 87 ? -4.824 4.611 9.791 1.00 78.81 87 LEU A N 1
ATOM 725 C CA . LEU A 1 87 ? -4.805 5.694 8.812 1.00 78.81 87 LEU A CA 1
ATOM 726 C C . LEU A 1 87 ? -3.433 6.385 8.745 1.00 78.81 87 LEU A C 1
ATOM 728 O O . LEU A 1 87 ? -2.937 6.679 7.659 1.00 78.81 87 LEU A O 1
ATOM 732 N N . THR A 1 88 ? -2.786 6.608 9.893 1.00 77.88 88 THR A N 1
ATOM 733 C CA . THR A 1 88 ? -1.429 7.182 9.945 1.00 77.88 88 THR A CA 1
ATOM 734 C C . THR A 1 88 ? -0.409 6.237 9.300 1.00 77.88 88 THR A C 1
ATOM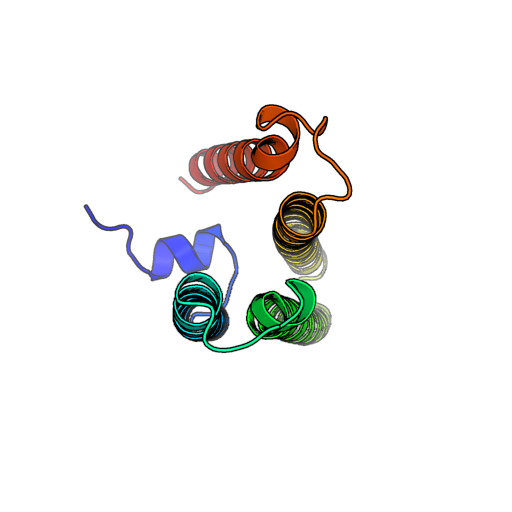 736 O O . THR A 1 88 ? 0.446 6.673 8.537 1.00 77.88 88 THR A O 1
ATOM 739 N N . VAL A 1 89 ? -0.522 4.929 9.546 1.00 77.88 89 VAL A N 1
ATOM 740 C CA . VAL A 1 89 ? 0.337 3.911 8.919 1.00 77.88 89 VAL A CA 1
ATOM 741 C C . VAL A 1 89 ? 0.130 3.849 7.401 1.00 77.88 89 VAL A C 1
ATOM 743 O O . VAL A 1 89 ? 1.111 3.888 6.657 1.00 77.88 89 VAL A O 1
ATOM 746 N N . LEU A 1 90 ? -1.125 3.793 6.941 1.00 79.00 90 LEU A N 1
ATOM 747 C CA . LEU A 1 90 ? -1.477 3.767 5.515 1.00 79.00 90 LEU A CA 1
ATOM 748 C C . LEU A 1 90 ? -0.993 5.026 4.798 1.00 79.00 90 LEU A C 1
ATOM 750 O O . LEU A 1 90 ? -0.328 4.934 3.775 1.00 79.00 90 LEU A O 1
ATOM 754 N N . SER A 1 91 ? -1.227 6.204 5.378 1.00 77.56 91 SER A N 1
ATOM 755 C CA . SER A 1 91 ? -0.763 7.465 4.790 1.00 77.56 91 SER A CA 1
ATOM 756 C C . SER A 1 91 ? 0.763 7.551 4.690 1.00 77.56 91 SER A C 1
ATOM 758 O O . SER A 1 91 ? 1.268 7.987 3.658 1.00 77.56 91 SER A O 1
ATOM 760 N N . LEU A 1 92 ? 1.518 7.085 5.694 1.00 78.38 92 LEU A N 1
ATOM 761 C CA . LEU A 1 92 ? 2.984 7.011 5.601 1.00 78.38 92 LEU A CA 1
ATOM 762 C C . LEU A 1 92 ? 3.444 6.066 4.482 1.00 78.38 92 LEU A C 1
ATOM 764 O O . LEU A 1 92 ? 4.374 6.401 3.745 1.00 78.38 92 LEU A O 1
ATOM 768 N N . LYS A 1 93 ? 2.789 4.907 4.335 1.00 81.00 93 LYS A N 1
ATOM 769 C CA . LYS A 1 93 ? 3.063 3.952 3.252 1.00 81.00 93 LYS A CA 1
ATOM 770 C C . LYS A 1 93 ? 2.747 4.558 1.880 1.00 81.00 93 LYS A C 1
ATOM 772 O O . LYS A 1 93 ? 3.577 4.479 0.979 1.00 81.00 93 LYS A O 1
ATOM 777 N N . PHE A 1 94 ? 1.602 5.217 1.741 1.00 80.19 94 PHE A N 1
ATOM 778 C CA . PHE A 1 94 ? 1.204 5.898 0.512 1.00 80.19 94 PHE A CA 1
ATOM 779 C C . PHE A 1 94 ? 2.191 7.009 0.126 1.00 80.19 94 PHE A C 1
ATOM 781 O O . PHE A 1 94 ? 2.615 7.100 -1.024 1.00 80.19 94 PHE A O 1
ATOM 788 N N . VAL A 1 95 ? 2.624 7.828 1.094 1.00 80.62 95 VAL A N 1
ATOM 789 C CA . VAL A 1 95 ? 3.632 8.879 0.869 1.00 80.62 95 VAL A CA 1
ATOM 790 C C . VAL A 1 95 ? 4.953 8.278 0.386 1.00 80.62 95 VAL A C 1
ATOM 792 O O . VAL A 1 95 ? 5.563 8.818 -0.536 1.00 80.62 95 VAL A O 1
ATOM 795 N N . PHE A 1 96 ? 5.377 7.145 0.951 1.00 79.38 96 PHE A N 1
ATOM 796 C CA . PHE A 1 96 ? 6.553 6.412 0.479 1.00 79.38 96 PHE A CA 1
ATOM 797 C C . PHE A 1 96 ? 6.409 5.932 -0.976 1.00 79.38 96 PHE A C 1
ATOM 799 O O . PHE A 1 96 ? 7.312 6.153 -1.783 1.00 79.38 96 PHE A O 1
ATOM 806 N N . GLU A 1 97 ? 5.274 5.322 -1.327 1.00 77.69 97 GLU A N 1
ATOM 807 C CA . GLU A 1 97 ? 4.990 4.850 -2.692 1.00 77.69 97 GLU A CA 1
ATOM 808 C C . GLU A 1 97 ? 4.972 6.011 -3.702 1.00 77.69 97 GLU A C 1
ATOM 810 O O . GLU A 1 97 ? 5.565 5.910 -4.778 1.00 77.69 97 GLU A O 1
ATOM 815 N N . MET A 1 98 ? 4.383 7.151 -3.328 1.00 75.69 98 MET A N 1
ATOM 816 C CA . MET A 1 98 ? 4.370 8.376 -4.137 1.00 75.69 98 MET A CA 1
ATOM 817 C C . MET A 1 98 ? 5.773 8.969 -4.334 1.00 75.69 98 MET A C 1
ATOM 819 O O . MET A 1 98 ? 6.139 9.331 -5.454 1.00 75.69 98 MET A O 1
ATOM 823 N N . LEU A 1 99 ? 6.580 9.044 -3.269 1.00 73.44 99 LEU A N 1
ATOM 824 C CA . LEU A 1 99 ? 7.972 9.513 -3.332 1.00 73.44 99 LEU A CA 1
ATOM 825 C C . LEU A 1 99 ? 8.833 8.607 -4.223 1.00 73.44 99 LEU A C 1
ATOM 827 O O . LEU A 1 99 ? 9.678 9.100 -4.973 1.00 73.44 99 LEU A O 1
ATOM 831 N N . LEU A 1 100 ? 8.603 7.290 -4.176 1.00 73.31 100 LEU A N 1
ATOM 832 C CA . LEU A 1 100 ? 9.250 6.338 -5.078 1.00 73.31 100 LEU A CA 1
ATOM 833 C C . LEU A 1 100 ? 8.840 6.566 -6.536 1.00 73.31 100 LEU A C 1
ATOM 835 O O . LEU A 1 100 ? 9.723 6.650 -7.389 1.00 73.31 100 LEU A O 1
ATOM 839 N N . CYS A 1 101 ? 7.544 6.728 -6.829 1.00 74.75 101 CYS A N 1
ATOM 840 C CA . CYS A 1 101 ? 7.069 7.021 -8.189 1.00 74.75 101 CYS A CA 1
ATOM 841 C C . CYS A 1 101 ? 7.770 8.252 -8.778 1.00 74.75 101 CYS A C 1
ATOM 843 O O . CYS A 1 101 ? 8.349 8.179 -9.862 1.00 74.75 101 CYS A O 1
ATOM 845 N N . GLN A 1 102 ? 7.792 9.357 -8.023 1.00 71.69 102 GLN A N 1
ATOM 846 C CA . GLN A 1 102 ? 8.415 10.617 -8.446 1.00 71.69 102 GLN A CA 1
ATOM 847 C C . GLN A 1 102 ? 9.929 10.502 -8.659 1.00 71.69 102 GLN A C 1
ATOM 849 O O . GLN A 1 102 ? 10.502 11.209 -9.496 1.00 71.69 102 GLN A O 1
ATOM 854 N N . LYS A 1 103 ? 10.596 9.621 -7.903 1.00 71.12 103 LYS A N 1
ATOM 855 C CA . LYS A 1 103 ? 12.023 9.346 -8.085 1.00 71.12 103 LYS A CA 1
ATOM 856 C C . LYS A 1 103 ? 12.280 8.563 -9.370 1.00 71.12 103 LYS A C 1
ATOM 858 O O . LYS A 1 103 ? 13.209 8.908 -10.101 1.00 71.12 103 LYS A O 1
ATOM 863 N N . LEU A 1 104 ? 11.480 7.529 -9.643 1.00 67.69 104 LEU A N 1
ATOM 864 C CA . LEU A 1 104 ? 11.648 6.673 -10.822 1.00 67.69 104 LEU A CA 1
ATOM 865 C C . LEU A 1 104 ? 11.263 7.372 -12.135 1.00 67.69 104 LEU A C 1
ATOM 867 O O . LEU A 1 104 ? 11.892 7.115 -13.160 1.00 67.69 104 LEU A O 1
ATOM 871 N N . GLU A 1 105 ? 10.309 8.304 -12.108 1.00 70.00 105 GLU A N 1
ATOM 872 C CA . GLU A 1 105 ? 9.934 9.131 -13.268 1.00 70.00 105 GLU A CA 1
ATOM 873 C C . GLU A 1 105 ? 11.019 10.155 -13.667 1.00 70.00 105 GLU A C 1
ATOM 875 O O . GLU A 1 105 ? 10.928 10.805 -14.704 1.00 70.00 105 GLU A O 1
ATOM 880 N N . GLY A 1 106 ? 12.097 10.279 -12.883 1.00 61.69 106 GLY A N 1
ATOM 881 C CA . GLY A 1 106 ? 13.268 11.082 -13.244 1.00 61.69 106 GLY A CA 1
ATOM 882 C C . GLY A 1 106 ? 13.129 12.583 -12.971 1.00 61.69 106 GLY A C 1
ATOM 883 O O . GLY A 1 106 ? 14.097 13.318 -13.155 1.00 61.69 106 GLY A O 1
ATOM 884 N N . GLN A 1 107 ? 11.990 13.051 -12.446 1.00 50.97 107 GLN A N 1
ATOM 885 C CA . GLN A 1 107 ? 11.798 14.462 -12.072 1.00 50.97 107 GLN A CA 1
ATOM 886 C C . GLN A 1 107 ? 12.652 14.908 -10.873 1.00 50.97 107 GLN A C 1
ATOM 888 O O . GLN A 1 107 ? 12.764 16.101 -10.601 1.00 50.97 107 GLN A O 1
ATOM 893 N N . SER A 1 108 ? 13.283 13.980 -10.148 1.00 48.62 108 SER A N 1
ATOM 894 C CA . SER A 1 108 ? 13.968 14.289 -8.891 1.00 48.62 108 SER A CA 1
ATOM 895 C C . SER A 1 108 ? 15.313 13.573 -8.727 1.00 48.62 108 SER A C 1
ATOM 897 O O . SER A 1 108 ? 15.586 12.851 -7.761 1.00 48.62 108 SER A O 1
ATOM 899 N N . SER A 1 109 ? 16.237 13.848 -9.651 1.00 49.53 109 SER A N 1
ATOM 900 C CA . SER A 1 109 ? 17.638 13.405 -9.552 1.00 49.53 109 SER A CA 1
ATOM 901 C C . SER A 1 109 ? 18.328 13.836 -8.238 1.00 49.53 109 SER A C 1
ATOM 903 O O . SER A 1 109 ? 19.278 13.183 -7.818 1.00 49.53 109 SER A O 1
ATOM 905 N N . GLN A 1 110 ? 17.822 14.862 -7.538 1.00 50.12 110 GLN A N 1
ATOM 906 C CA . GLN A 1 110 ? 18.375 15.393 -6.279 1.00 50.12 110 GLN A CA 1
ATOM 907 C C . GLN A 1 110 ? 17.682 14.915 -4.988 1.00 50.12 110 GLN A C 1
ATOM 909 O O . GLN A 1 110 ? 18.146 15.241 -3.896 1.00 50.12 110 GLN A O 1
ATOM 914 N N . LEU A 1 111 ? 16.596 14.134 -5.068 1.00 54.50 111 LEU A N 1
ATOM 915 C CA . LEU A 1 111 ? 15.955 13.591 -3.864 1.00 54.50 111 LEU A CA 1
ATOM 916 C C . LEU A 1 111 ? 16.882 12.557 -3.207 1.00 54.50 111 LEU A C 1
ATOM 918 O O . LEU A 1 111 ? 17.154 11.501 -3.788 1.00 54.50 111 LEU A O 1
ATOM 922 N N . TRP A 1 112 ? 17.395 12.892 -2.020 1.00 60.84 112 TRP A N 1
ATOM 923 C CA . TRP A 1 112 ? 18.261 12.031 -1.216 1.00 60.84 112 TRP A CA 1
ATOM 924 C C . TRP A 1 112 ? 17.514 10.760 -0.806 1.00 60.84 112 TRP A C 1
ATOM 926 O O . TRP A 1 112 ? 16.397 10.828 -0.292 1.00 60.84 112 TRP A O 1
ATOM 936 N N . TYR A 1 113 ? 18.168 9.603 -0.955 1.00 63.12 113 TYR A N 1
ATOM 937 C CA . TYR A 1 113 ? 17.642 8.300 -0.520 1.00 63.12 113 TYR A CA 1
ATOM 938 C C . TYR A 1 113 ? 17.173 8.304 0.946 1.00 63.12 113 TYR A C 1
ATOM 940 O O . TYR A 1 113 ? 16.216 7.614 1.290 1.00 63.12 113 TYR A O 1
ATOM 948 N N . GLY A 1 114 ? 17.791 9.134 1.795 1.00 63.69 114 GLY A N 1
ATOM 949 C CA . GLY A 1 114 ? 17.391 9.311 3.191 1.00 63.69 114 GLY A CA 1
ATOM 950 C C . GLY A 1 114 ? 15.987 9.899 3.375 1.00 63.69 114 GLY A C 1
ATOM 951 O O . GLY A 1 114 ? 15.280 9.482 4.288 1.00 63.69 114 GLY A O 1
ATOM 952 N N . LEU A 1 115 ? 15.540 10.808 2.497 1.00 68.06 115 LEU A N 1
ATOM 953 C CA . LEU A 1 115 ? 14.198 11.394 2.600 1.00 68.06 115 LEU A CA 1
ATOM 954 C C . LEU A 1 115 ? 13.119 10.403 2.152 1.00 68.06 115 LEU A C 1
ATOM 956 O O . LEU A 1 115 ? 12.059 10.337 2.766 1.00 68.06 115 LEU A O 1
ATOM 960 N N . ILE A 1 116 ? 13.422 9.589 1.136 1.00 70.56 116 ILE A N 1
ATOM 961 C CA . ILE A 1 116 ? 12.527 8.529 0.657 1.00 70.56 116 ILE A CA 1
ATOM 962 C C . ILE A 1 116 ? 12.376 7.440 1.724 1.00 70.56 116 ILE A C 1
ATOM 964 O O . ILE A 1 116 ? 11.277 6.956 1.934 1.00 70.56 116 ILE A O 1
ATOM 968 N N . MET A 1 117 ? 13.443 7.073 2.440 1.00 69.75 117 MET A N 1
ATOM 969 C CA . MET A 1 117 ? 13.373 6.030 3.475 1.00 69.75 117 MET A CA 1
ATOM 970 C C . MET A 1 117 ? 12.825 6.520 4.824 1.00 69.75 117 MET A C 1
ATOM 972 O O . MET A 1 117 ? 12.426 5.705 5.655 1.00 69.75 117 MET A O 1
ATOM 976 N N . SER A 1 118 ? 12.768 7.835 5.051 1.00 78.50 118 SER A N 1
ATOM 977 C CA . SER A 1 118 ? 12.296 8.438 6.306 1.00 78.50 118 SER A CA 1
ATOM 978 C C . SER A 1 118 ? 10.911 7.938 6.769 1.00 78.50 118 SER A C 1
ATOM 980 O O . SER A 1 118 ? 10.803 7.514 7.923 1.00 78.50 118 SER A O 1
ATOM 982 N N . PRO A 1 119 ? 9.870 7.858 5.910 1.00 77.56 119 PRO A N 1
ATOM 983 C CA . PRO A 1 119 ? 8.558 7.343 6.309 1.00 77.56 119 PRO A CA 1
ATOM 984 C C . PRO A 1 119 ? 8.608 5.891 6.801 1.00 77.56 119 PRO A C 1
ATOM 986 O O . PRO A 1 119 ? 7.914 5.543 7.751 1.00 77.56 119 PRO A O 1
ATOM 989 N N . ILE A 1 120 ? 9.467 5.050 6.213 1.00 76.56 120 ILE A N 1
ATOM 990 C CA . ILE A 1 120 ? 9.641 3.655 6.644 1.00 76.56 120 ILE A CA 1
ATOM 991 C C . ILE A 1 120 ? 10.307 3.596 8.015 1.00 76.56 120 ILE A C 1
ATOM 993 O O . ILE A 1 120 ? 9.870 2.833 8.874 1.00 76.56 120 ILE A O 1
ATOM 997 N N . PHE A 1 121 ? 11.345 4.403 8.246 1.00 78.50 121 PHE A N 1
ATOM 998 C CA . PHE A 1 121 ? 12.018 4.438 9.545 1.00 78.50 121 PHE A CA 1
ATOM 999 C C . PHE A 1 121 ? 11.086 4.923 10.661 1.00 78.50 121 PHE A C 1
ATOM 1001 O O . PHE A 1 121 ? 11.060 4.319 11.735 1.00 78.50 121 PHE A O 1
ATOM 1008 N N . ILE A 1 122 ? 10.274 5.950 10.391 1.00 80.56 122 ILE A N 1
ATOM 1009 C CA . ILE A 1 122 ? 9.254 6.442 11.328 1.00 80.56 122 ILE A CA 1
ATOM 1010 C C . ILE A 1 122 ? 8.211 5.350 11.596 1.00 80.56 122 ILE A C 1
ATOM 1012 O O . ILE A 1 122 ? 7.866 5.093 12.750 1.00 80.56 122 ILE A O 1
ATOM 1016 N N . LEU A 1 123 ? 7.753 4.655 10.550 1.00 77.44 123 LEU A N 1
ATOM 1017 C CA . LEU A 1 123 ? 6.810 3.547 10.680 1.00 77.44 123 LEU A CA 1
ATOM 1018 C C . LEU A 1 123 ? 7.380 2.409 11.544 1.00 77.44 123 LEU A C 1
ATOM 1020 O O . LEU A 1 123 ? 6.691 1.896 12.427 1.00 77.44 123 LEU A O 1
ATOM 1024 N N . LEU A 1 124 ? 8.646 2.041 11.331 1.00 76.25 124 LEU A N 1
ATOM 1025 C CA . LEU A 1 124 ? 9.324 0.984 12.082 1.00 76.25 124 LEU A CA 1
ATOM 1026 C C . LEU A 1 124 ? 9.465 1.346 13.571 1.00 76.25 124 LEU A C 1
ATOM 1028 O O . LEU A 1 124 ? 9.219 0.509 14.440 1.00 76.25 124 LEU A O 1
ATOM 1032 N N . GLN A 1 125 ? 9.812 2.601 13.874 1.00 80.44 125 GLN A N 1
ATOM 1033 C CA . GLN A 1 125 ? 9.904 3.105 15.249 1.00 80.44 125 GLN A CA 1
ATOM 1034 C C . GLN A 1 125 ? 8.535 3.128 15.941 1.00 80.44 125 GLN A C 1
ATOM 1036 O O . GLN A 1 125 ? 8.415 2.695 17.087 1.00 80.44 125 GLN A O 1
ATOM 1041 N N . LEU A 1 126 ? 7.486 3.564 15.238 1.00 77.44 126 LEU A N 1
ATOM 1042 C CA . LEU A 1 126 ? 6.111 3.541 15.743 1.00 77.44 126 LEU A CA 1
ATOM 1043 C C . LEU A 1 126 ? 5.647 2.116 16.076 1.00 77.44 126 LEU A C 1
ATOM 1045 O O . LEU A 1 126 ? 5.042 1.890 17.128 1.00 77.44 126 LEU A O 1
ATOM 1049 N N . LEU A 1 127 ? 5.971 1.142 15.221 1.00 72.81 127 LEU A N 1
ATOM 1050 C CA . LEU A 1 127 ? 5.680 -0.270 15.474 1.00 72.81 127 LEU A CA 1
ATOM 1051 C C . LEU A 1 127 ? 6.445 -0.805 16.690 1.00 72.81 127 LEU A C 1
ATOM 1053 O O . LEU A 1 127 ? 5.848 -1.500 17.510 1.00 72.81 127 LEU A O 1
ATOM 1057 N N . MET A 1 128 ? 7.718 -0.435 16.856 1.00 77.69 128 MET A N 1
ATOM 1058 C CA . MET A 1 128 ? 8.525 -0.822 18.020 1.00 77.69 128 MET A CA 1
ATOM 1059 C C . MET A 1 128 ? 7.967 -0.250 19.334 1.00 77.69 128 MET A C 1
ATOM 1061 O O . MET A 1 128 ? 7.901 -0.953 20.335 1.00 77.69 128 MET A O 1
ATOM 1065 N N . ILE A 1 129 ? 7.507 1.002 19.355 1.00 78.56 129 ILE A N 1
ATOM 1066 C CA . ILE A 1 129 ? 6.905 1.586 20.568 1.00 78.56 129 ILE A CA 1
ATOM 1067 C C . ILE A 1 129 ? 5.608 0.852 20.934 1.00 78.56 129 ILE A C 1
ATOM 1069 O O . ILE A 1 129 ? 5.342 0.582 22.107 1.00 78.56 129 ILE A O 1
ATOM 1073 N N . ARG A 1 130 ? 4.799 0.496 19.929 1.00 69.69 130 ARG A N 1
ATOM 1074 C CA . ARG A 1 130 ? 3.556 -0.251 20.147 1.00 69.69 130 ARG A CA 1
ATOM 1075 C C . ARG A 1 130 ? 3.827 -1.675 20.636 1.00 69.69 130 ARG A C 1
ATOM 1077 O O . ARG A 1 130 ? 3.131 -2.121 21.542 1.00 69.69 130 ARG A O 1
ATOM 1084 N N . ALA A 1 131 ? 4.853 -2.332 20.094 1.00 67.94 131 ALA A N 1
ATOM 1085 C CA . ALA A 1 131 ? 5.344 -3.634 20.545 1.00 67.94 131 ALA A CA 1
ATOM 1086 C C . ALA A 1 131 ? 5.567 -3.671 22.060 1.00 67.94 131 ALA A C 1
ATOM 1088 O O . ALA A 1 131 ? 5.061 -4.548 22.753 1.00 67.94 131 ALA A O 1
ATOM 1089 N N . CYS A 1 132 ? 6.274 -2.663 22.575 1.00 69.12 132 CYS A N 1
ATOM 1090 C CA . CYS A 1 132 ? 6.630 -2.564 23.986 1.00 69.12 132 CYS A CA 1
ATOM 1091 C C . CYS A 1 132 ? 5.444 -2.237 24.905 1.00 69.12 132 CYS A C 1
ATOM 1093 O O . CYS A 1 132 ? 5.542 -2.465 26.103 1.00 69.12 132 CYS A O 1
ATOM 1095 N N . ARG A 1 133 ? 4.342 -1.684 24.376 1.00 64.69 133 ARG A N 1
ATOM 1096 C CA . ARG A 1 133 ? 3.136 -1.349 25.156 1.00 64.69 133 ARG A CA 1
ATOM 1097 C C . ARG A 1 133 ? 2.124 -2.502 25.229 1.00 64.69 133 ARG A C 1
ATOM 1099 O O . ARG A 1 133 ? 1.223 -2.459 26.058 1.00 64.69 133 ARG A O 1
ATOM 1106 N N . VAL A 1 134 ? 2.201 -3.459 24.303 1.00 59.03 134 VAL A N 1
ATOM 1107 C CA . VAL A 1 134 ? 1.242 -4.575 24.183 1.00 59.03 134 VAL A CA 1
ATOM 1108 C C . VAL A 1 134 ? 1.667 -5.803 25.009 1.00 59.03 134 VAL A C 1
ATOM 1110 O O . VAL A 1 134 ? 0.835 -6.680 25.227 1.00 59.03 134 VAL A O 1
ATOM 1113 N N . ASN A 1 135 ? 2.915 -5.839 25.489 1.00 44.97 135 ASN A N 1
ATOM 1114 C CA . ASN A 1 135 ? 3.423 -6.806 26.471 1.00 44.97 135 ASN A CA 1
ATOM 1115 C C . ASN A 1 135 ? 3.158 -6.337 27.906 1.00 44.97 135 ASN A C 1
ATOM 1117 O O . ASN A 1 135 ? 2.918 -7.212 28.764 1.00 44.97 135 ASN A O 1
#